Protein AF-A0A0B5KU69-F1 (afdb_monomer)

Sequence (158 aa):
MTVQTLEQMLLGFSLILPRLFGCFLLLPILGKQVLGGALVRNGVACSLALFIYPSVAGTLPVALDGLQLGLLIGKEVLLGLLLGFVVAIPFWALEACGFLIDNQRGATLASTLNPLLGSQTSPTGAFLAQTLVTLFFTGGAFLGLLGALLGSYASWPV

pLDDT: mean 82.92, std 10.94, range [47.47, 94.75]

Secondary structure (DSSP, 8-state):
--HHHHHHHHHHHHHHHHHHHHHHHH-GGGSHHHHSSHHHHHHHHHHHHHHHHHHHTTT--S---HHHHHHHHHHHHHHHHHHHHHHHHHHHHHHHHHHHHHHHTTTHHHHHH-GGG-----HHHHHHHHHHHHHHHHTTHHHHHHHHHHHHHHHS--

Organism: NCBI:txid1608849

InterPro domains:
  IPR002010 Type III secretion system inner membrane R protein [PF01311] (12-158)
  IPR002010 Type III secretion system inner membrane R protein [PR00953] (19-40)
  IPR002010 Type III secretion system inner membrane R protein [PR00953] (79-98)
  IPR002010 Type III secretion system inner membrane R protein [PTHR30065] (2-158)
  IPR006304 Type III secretion protein SpaR/YscT [TIGR01401] (4-158)

Solvent-accessible surface area (backbone atoms only — not comparable to full-atom values): 8650 Å² total; per-residue (Å²): 136,57,72,67,59,55,52,52,52,52,51,55,53,56,64,49,43,42,23,49,50,27,19,46,69,50,25,68,83,56,28,52,86,72,56,78,31,68,66,54,47,50,50,52,47,54,58,52,40,63,72,47,38,78,80,49,69,84,53,63,75,92,76,72,54,76,68,55,47,53,51,49,52,51,50,32,26,49,55,12,35,53,57,12,45,67,66,24,47,66,51,54,52,41,29,50,52,19,38,53,52,31,52,76,71,50,58,53,53,61,40,69,75,45,62,89,73,75,57,89,68,37,70,54,9,53,52,46,36,52,51,48,53,50,48,36,59,75,70,41,49,56,58,51,50,53,49,52,54,55,50,42,47,74,74,55,67,101

Foldseek 3Di:
DDPVVVVLLVLLLVLLLLLLCLQLVLAVCSDCVNQVHPVSSSVVSSVLSVVLSVVQSVPDDPDDDPVRSVVSSVVSSVNSNVLNVVNNVVLVVLLVVLLVVCVVVCVLVVCVVCVVVVDSRRPRSVVSNVVVSVCCVVVCVVVVSSVVSSVCCVVDPD

Radius of gyration: 19.81 Å; Cα contacts (8 Å, |Δi|>4): 138; chains: 1; bounding box: 50×37×53 Å

Mean predicted aligned error: 7.64 Å

Structure (mmCIF, N/CA/C/O backbone):
data_AF-A0A0B5KU69-F1
#
_entry.id   AF-A0A0B5KU69-F1
#
loop_
_atom_site.group_PDB
_atom_site.id
_atom_site.type_symbol
_atom_site.label_atom_id
_atom_site.label_alt_id
_atom_site.label_comp_id
_atom_site.label_asym_id
_atom_site.label_entity_id
_atom_site.label_seq_id
_atom_site.pdbx_PDB_ins_code
_atom_site.Cartn_x
_atom_site.Cartn_y
_atom_site.Cartn_z
_atom_site.occupancy
_atom_site.B_iso_or_equiv
_atom_site.auth_seq_id
_atom_site.auth_comp_id
_atom_site.auth_asym_id
_atom_site.auth_atom_id
_atom_site.pdbx_PDB_model_num
ATOM 1 N N . MET A 1 1 ? 29.523 -7.065 -20.424 1.00 56.44 1 MET A N 1
ATOM 2 C CA . MET A 1 1 ? 28.192 -6.421 -20.410 1.00 56.44 1 MET A CA 1
ATOM 3 C C . MET A 1 1 ? 28.278 -5.166 -21.256 1.00 56.44 1 MET A C 1
ATOM 5 O O . MET A 1 1 ? 29.128 -4.332 -20.974 1.00 56.44 1 MET A O 1
ATOM 9 N N . THR A 1 2 ? 27.500 -5.069 -22.331 1.00 80.50 2 THR A N 1
ATOM 10 C CA . THR A 1 2 ? 27.431 -3.854 -23.160 1.00 80.50 2 THR A CA 1
ATOM 11 C C . THR A 1 2 ? 26.530 -2.827 -22.469 1.00 80.50 2 THR A C 1
ATOM 13 O O . THR A 1 2 ? 25.597 -3.212 -21.767 1.00 80.50 2 THR A O 1
ATOM 16 N N . VAL A 1 3 ? 26.781 -1.526 -22.644 1.00 79.31 3 VAL A N 1
ATOM 17 C CA . VAL A 1 3 ? 25.992 -0.447 -22.001 1.00 79.31 3 VAL A CA 1
ATOM 18 C C . VAL A 1 3 ? 24.483 -0.617 -22.248 1.00 79.31 3 VAL A C 1
ATOM 20 O O . VAL A 1 3 ? 23.688 -0.499 -21.323 1.00 79.31 3 VAL A O 1
ATOM 23 N N . GLN A 1 4 ? 24.112 -1.060 -23.450 1.00 75.81 4 GLN A N 1
ATOM 24 C CA . GLN A 1 4 ? 22.732 -1.356 -23.854 1.00 75.81 4 GLN A CA 1
ATOM 25 C C . GLN A 1 4 ? 22.050 -2.443 -23.007 1.00 75.81 4 GLN A C 1
ATOM 27 O O . GLN A 1 4 ? 20.865 -2.338 -22.703 1.00 75.81 4 GLN A O 1
ATOM 32 N N . THR A 1 5 ? 22.785 -3.478 -22.582 1.00 78.88 5 THR A N 1
ATOM 33 C CA . THR A 1 5 ? 22.215 -4.509 -21.694 1.00 78.88 5 THR A CA 1
ATOM 34 C C . THR A 1 5 ? 21.882 -3.939 -20.321 1.00 78.88 5 THR A C 1
ATOM 36 O O . THR A 1 5 ? 20.869 -4.298 -19.734 1.00 78.88 5 THR A O 1
ATOM 39 N N . LEU A 1 6 ? 22.697 -3.006 -19.826 1.00 79.50 6 LEU A N 1
ATOM 40 C CA . LEU A 1 6 ? 22.490 -2.379 -18.525 1.00 79.50 6 LEU A CA 1
ATOM 41 C C . LEU A 1 6 ? 21.287 -1.426 -18.562 1.00 79.50 6 LEU A C 1
ATOM 43 O O . LEU A 1 6 ? 20.474 -1.437 -17.642 1.00 79.50 6 LEU A O 1
ATOM 47 N N . GLU A 1 7 ? 21.120 -0.681 -19.656 1.00 80.50 7 GLU A N 1
ATOM 48 C CA . GLU A 1 7 ? 19.943 0.164 -19.896 1.00 80.50 7 GLU A CA 1
ATOM 49 C C . GLU A 1 7 ? 18.644 -0.651 -19.921 1.00 80.50 7 GLU A C 1
ATOM 51 O O . GLU A 1 7 ? 17.689 -0.299 -19.232 1.00 80.50 7 GLU A O 1
ATOM 56 N N . GLN A 1 8 ? 18.616 -1.780 -20.635 1.00 78.88 8 GLN A N 1
ATOM 57 C CA . GLN A 1 8 ? 17.442 -2.660 -20.680 1.00 78.88 8 GLN A CA 1
ATOM 58 C C . GLN A 1 8 ? 17.104 -3.256 -19.310 1.00 78.88 8 GLN A C 1
ATOM 60 O O . GLN A 1 8 ? 15.933 -3.296 -18.929 1.00 78.88 8 GLN A O 1
ATOM 65 N N . MET A 1 9 ? 18.116 -3.669 -18.539 1.00 80.88 9 MET A N 1
ATOM 66 C CA . MET A 1 9 ? 17.904 -4.176 -17.180 1.00 80.88 9 MET A CA 1
ATOM 67 C C . MET A 1 9 ? 17.322 -3.102 -16.257 1.00 80.88 9 MET A C 1
ATOM 69 O O . MET A 1 9 ? 16.410 -3.374 -15.474 1.00 80.88 9 MET A O 1
ATOM 73 N N . LEU A 1 10 ? 17.821 -1.871 -16.364 1.00 83.00 10 LEU A N 1
ATOM 74 C CA . LEU A 1 10 ? 17.389 -0.754 -15.531 1.00 83.00 10 LEU A CA 1
ATOM 75 C C . LEU A 1 10 ? 15.973 -0.289 -15.898 1.00 83.00 10 LEU A C 1
ATOM 77 O O . LEU A 1 10 ? 15.167 -0.024 -15.005 1.00 83.00 10 LEU A O 1
ATOM 81 N N . LEU A 1 11 ? 15.635 -0.272 -17.191 1.00 83.38 11 LEU A N 1
ATOM 82 C CA . LEU A 1 11 ? 14.274 -0.019 -17.667 1.00 83.38 11 LEU A CA 1
ATOM 83 C C . LEU A 1 11 ? 13.301 -1.096 -17.179 1.00 83.38 11 LEU A C 1
ATOM 85 O O . LEU A 1 11 ? 12.248 -0.763 -16.639 1.00 83.38 11 LEU A O 1
ATOM 89 N N . GLY A 1 12 ? 13.670 -2.374 -17.285 1.00 82.94 12 GLY A N 1
ATOM 90 C CA . GLY A 1 12 ? 12.832 -3.466 -16.797 1.00 82.94 12 GLY A CA 1
ATOM 91 C C . GLY A 1 12 ? 12.592 -3.408 -15.295 1.00 82.94 12 GLY A C 1
ATOM 92 O O . GLY A 1 12 ? 11.459 -3.546 -14.840 1.00 82.94 12 GLY A O 1
ATOM 93 N N . PHE A 1 13 ? 13.633 -3.108 -14.520 1.00 85.56 13 PHE A N 1
ATOM 94 C CA . PHE A 1 13 ? 13.496 -2.866 -13.088 1.00 85.56 13 PHE A CA 1
ATOM 95 C C . PHE A 1 13 ? 12.571 -1.675 -12.791 1.00 85.56 13 PHE A C 1
ATOM 97 O O . PHE A 1 13 ? 11.709 -1.758 -11.916 1.00 85.56 1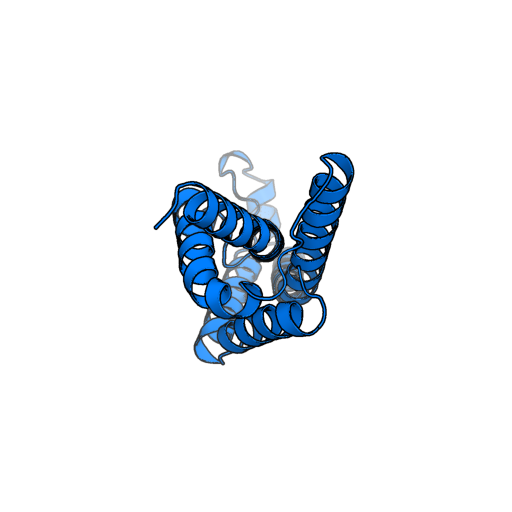3 PHE A O 1
ATOM 104 N N . SER A 1 14 ? 12.710 -0.580 -13.543 1.00 86.25 14 SER A N 1
ATOM 105 C CA . SER A 1 14 ? 11.890 0.620 -13.372 1.00 86.25 14 SER A CA 1
ATOM 106 C C . SER A 1 14 ? 10.405 0.356 -13.621 1.00 86.25 14 SER A C 1
ATOM 108 O O . SER A 1 14 ? 9.578 0.880 -12.882 1.00 86.25 14 SER A O 1
ATOM 110 N N . LEU A 1 15 ? 10.053 -0.496 -14.587 1.00 87.56 15 LEU A N 1
ATOM 111 C CA . LEU A 1 15 ? 8.658 -0.798 -14.932 1.00 87.56 15 LEU A CA 1
ATOM 112 C C . LEU A 1 15 ? 7.924 -1.673 -13.900 1.00 87.56 15 LEU A C 1
ATOM 114 O O . LEU A 1 15 ? 6.698 -1.652 -13.845 1.00 87.56 15 LEU A O 1
ATOM 118 N N . ILE A 1 16 ? 8.651 -2.383 -13.036 1.00 89.62 16 ILE A N 1
ATOM 119 C CA . ILE A 1 16 ? 8.084 -3.198 -11.944 1.00 89.62 16 ILE A CA 1
ATOM 120 C C . ILE A 1 16 ? 7.665 -2.313 -10.752 1.00 89.62 16 ILE A C 1
ATOM 122 O O . ILE A 1 16 ? 6.709 -2.598 -10.026 1.00 89.62 16 ILE A O 1
ATOM 126 N N . LEU A 1 17 ? 8.373 -1.203 -10.535 1.00 91.31 17 LEU A N 1
ATOM 127 C CA . LEU A 1 17 ? 8.156 -0.324 -9.387 1.00 91.31 17 LEU A CA 1
ATOM 128 C C . LEU A 1 17 ? 6.757 0.329 -9.338 1.00 91.31 17 LEU A C 1
ATOM 130 O O . LEU A 1 17 ? 6.176 0.344 -8.250 1.00 91.31 17 LEU A O 1
ATOM 134 N N . PRO A 1 18 ? 6.172 0.847 -10.440 1.00 92.44 18 PRO A N 1
ATOM 135 C CA . PRO A 1 18 ? 4.863 1.496 -10.419 1.00 92.44 18 PRO A CA 1
ATOM 136 C C . PRO A 1 18 ? 3.740 0.637 -9.829 1.00 92.44 18 PRO A C 1
ATOM 138 O O . PRO A 1 18 ? 2.962 1.140 -9.017 1.00 92.44 18 PRO A O 1
ATOM 141 N N . ARG A 1 19 ? 3.677 -0.659 -10.166 1.00 92.44 19 ARG A N 1
ATOM 142 C CA . ARG A 1 19 ? 2.648 -1.576 -9.643 1.00 92.44 19 ARG A CA 1
ATOM 143 C C . ARG A 1 19 ? 2.837 -1.846 -8.148 1.00 92.44 19 ARG A C 1
ATOM 145 O O . AR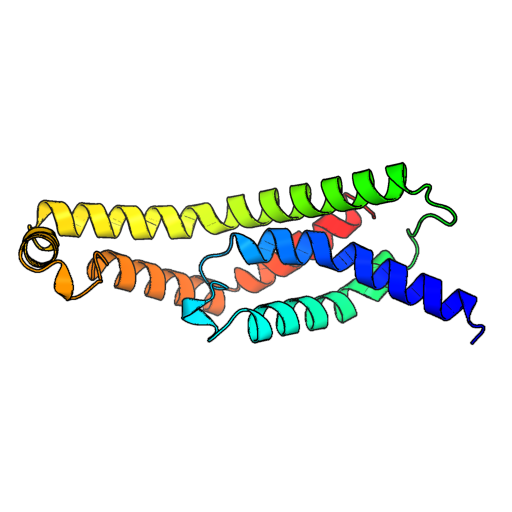G A 1 19 ? 1.876 -1.780 -7.381 1.00 92.44 19 ARG A O 1
ATOM 152 N N . LEU A 1 20 ? 4.078 -2.081 -7.710 1.00 92.25 20 LEU A N 1
ATOM 153 C CA . LEU A 1 20 ? 4.423 -2.242 -6.289 1.00 92.25 20 LEU A CA 1
ATOM 154 C C . LEU A 1 20 ? 4.092 -0.986 -5.480 1.00 92.25 20 LEU A C 1
ATOM 156 O O . LEU A 1 20 ? 3.439 -1.075 -4.441 1.00 92.25 20 LEU A O 1
ATOM 160 N N . PHE A 1 21 ? 4.499 0.188 -5.966 1.00 91.56 21 PHE A N 1
ATOM 161 C CA . PHE A 1 21 ? 4.212 1.454 -5.301 1.00 91.56 21 PHE A CA 1
ATOM 162 C C . PHE A 1 21 ? 2.719 1.760 -5.269 1.00 91.56 21 PHE A C 1
ATOM 164 O O . PHE A 1 21 ? 2.234 2.188 -4.225 1.00 91.56 21 PHE A O 1
ATOM 171 N N . GLY A 1 22 ? 1.984 1.504 -6.356 1.00 91.00 22 GLY A N 1
ATOM 172 C CA . GLY A 1 22 ? 0.529 1.654 -6.392 1.00 91.00 22 GLY A CA 1
ATOM 173 C C . GLY A 1 22 ? -0.157 0.796 -5.328 1.00 91.00 22 GLY A C 1
ATOM 174 O O . GLY A 1 22 ? -0.986 1.295 -4.570 1.00 91.00 22 GLY A O 1
ATOM 175 N N . CYS A 1 23 ? 0.259 -0.464 -5.191 1.00 92.31 23 CYS A N 1
ATOM 176 C CA . CYS A 1 23 ? -0.275 -1.366 -4.173 1.00 92.31 23 CYS A CA 1
ATOM 177 C C . CYS A 1 23 ? 0.070 -0.897 -2.750 1.00 92.31 23 CYS A C 1
ATOM 179 O O . CYS A 1 23 ? -0.811 -0.745 -1.901 1.00 92.31 23 CYS A O 1
ATOM 181 N N . PHE A 1 24 ? 1.346 -0.602 -2.491 1.00 90.00 24 PHE A N 1
ATOM 182 C CA . PHE A 1 24 ? 1.841 -0.233 -1.160 1.00 90.00 24 PHE A CA 1
ATOM 183 C C . PHE A 1 24 ? 1.382 1.151 -0.702 1.00 90.00 24 PHE A C 1
ATOM 185 O O . PHE A 1 24 ? 1.420 1.443 0.492 1.00 90.00 24 PHE A O 1
ATOM 192 N N . LEU A 1 25 ? 0.964 2.017 -1.626 1.00 89.12 25 LEU A N 1
ATOM 193 C CA . LEU A 1 25 ? 0.418 3.327 -1.296 1.00 89.12 25 LEU A CA 1
ATOM 194 C C . LEU A 1 25 ? -0.929 3.222 -0.574 1.00 89.12 25 LEU A C 1
ATOM 196 O O . LEU A 1 25 ? -1.182 4.023 0.322 1.00 89.12 25 LEU A O 1
ATOM 200 N N . LEU A 1 26 ? -1.770 2.261 -0.963 1.00 89.31 26 LEU A N 1
ATOM 201 C CA . LEU A 1 26 ? -3.116 2.095 -0.406 1.00 89.31 26 LEU A CA 1
ATOM 202 C C . LEU A 1 26 ? -3.148 1.244 0.862 1.00 89.31 26 LEU A C 1
ATOM 204 O O . LEU A 1 26 ? -4.043 1.418 1.681 1.00 89.31 26 LEU A O 1
ATOM 208 N N . LEU A 1 27 ? -2.178 0.346 1.031 1.00 87.75 27 LEU A N 1
ATOM 209 C CA . LEU A 1 27 ? -2.056 -0.536 2.190 1.00 87.75 27 LEU A CA 1
ATOM 210 C C . LEU A 1 27 ? -1.798 0.263 3.485 1.00 87.75 27 LEU A C 1
ATOM 212 O O . LEU A 1 27 ? -0.685 0.767 3.666 1.00 87.75 27 LEU A O 1
ATOM 216 N N . PRO A 1 28 ? -2.755 0.325 4.437 1.00 81.81 28 PRO A N 1
ATOM 217 C CA . PRO A 1 28 ? -2.604 1.133 5.655 1.00 81.81 28 PRO A CA 1
ATOM 218 C C . PRO A 1 28 ? -1.434 0.674 6.534 1.00 81.81 28 PRO A C 1
ATOM 220 O O . PRO A 1 28 ? -0.726 1.484 7.127 1.00 81.81 28 PRO A O 1
ATOM 223 N N . ILE A 1 29 ? -1.173 -0.635 6.535 1.00 81.19 29 ILE A N 1
ATOM 224 C CA . ILE A 1 29 ? -0.068 -1.292 7.246 1.00 81.19 29 ILE A CA 1
ATOM 225 C C . ILE A 1 29 ? 1.318 -0.831 6.775 1.00 81.19 29 ILE A C 1
ATOM 227 O O . ILE A 1 29 ? 2.276 -0.869 7.541 1.00 81.19 29 ILE A O 1
ATOM 231 N N . LEU A 1 30 ? 1.418 -0.366 5.524 1.00 79.38 30 LEU A N 1
ATOM 232 C CA . LEU A 1 30 ? 2.640 0.185 4.938 1.00 79.38 30 LEU A CA 1
ATOM 233 C C . LEU A 1 30 ? 2.649 1.722 4.947 1.00 79.38 30 LEU A C 1
ATOM 235 O O . LEU A 1 30 ? 3.498 2.356 4.314 1.00 79.38 30 LEU A O 1
ATOM 239 N N . GLY A 1 31 ? 1.703 2.335 5.663 1.00 70.94 31 GLY A N 1
ATOM 240 C CA . GLY A 1 31 ? 1.573 3.775 5.812 1.00 70.94 31 GLY A CA 1
ATOM 241 C C . GLY A 1 31 ? 2.764 4.413 6.529 1.00 70.94 31 GLY A C 1
ATOM 242 O O . GLY A 1 31 ? 3.478 3.790 7.318 1.00 70.94 31 GLY A O 1
ATOM 243 N N . LYS A 1 32 ? 2.968 5.711 6.273 1.00 61.16 32 LYS A N 1
ATOM 244 C CA . LYS A 1 32 ? 4.114 6.482 6.792 1.00 61.16 32 LYS A CA 1
ATOM 245 C C . LYS A 1 32 ? 4.210 6.468 8.323 1.00 61.16 32 LYS A C 1
ATOM 247 O O . LYS A 1 32 ? 5.320 6.510 8.841 1.00 61.16 32 LYS A O 1
ATOM 252 N N . GLN A 1 33 ? 3.073 6.411 9.020 1.00 64.12 33 GLN A N 1
ATOM 253 C CA . GLN A 1 33 ? 3.019 6.390 10.485 1.00 64.12 33 GLN A CA 1
ATOM 254 C C . GLN A 1 33 ? 3.504 5.066 11.090 1.00 64.12 33 GLN A C 1
ATOM 256 O O . GLN A 1 33 ? 4.046 5.083 12.188 1.00 64.12 33 GLN A O 1
ATOM 261 N N . VAL A 1 34 ? 3.355 3.942 10.380 1.00 67.38 34 VAL A N 1
ATOM 262 C CA . VAL A 1 34 ? 3.691 2.606 10.904 1.00 67.38 34 VAL A CA 1
ATOM 263 C C . VAL A 1 34 ? 5.150 2.242 10.616 1.00 67.38 34 VAL A C 1
ATOM 265 O O . VAL A 1 34 ? 5.841 1.727 11.486 1.00 67.38 34 VAL A O 1
ATOM 268 N N . LEU A 1 35 ? 5.650 2.546 9.412 1.00 70.44 35 LEU A N 1
ATOM 269 C CA . LEU A 1 35 ? 7.005 2.167 8.974 1.00 70.44 35 LEU A CA 1
ATOM 270 C C . LEU A 1 35 ? 8.107 3.195 9.280 1.00 70.44 35 LEU A C 1
ATOM 272 O O . LEU A 1 35 ? 9.257 2.991 8.896 1.00 70.44 35 LEU A O 1
ATOM 276 N N . GLY A 1 36 ? 7.777 4.314 9.929 1.00 66.25 36 GLY A N 1
ATOM 277 C CA . GLY A 1 36 ? 8.756 5.350 10.280 1.00 66.25 36 GLY A CA 1
ATOM 278 C C . GLY A 1 36 ? 9.219 6.226 9.107 1.00 66.25 36 GLY A C 1
ATOM 279 O O . GLY A 1 36 ? 10.166 6.994 9.254 1.00 66.25 36 GLY A O 1
ATOM 280 N N . GLY A 1 37 ? 8.561 6.149 7.942 1.00 76.56 37 GLY A N 1
ATOM 281 C CA . GLY A 1 37 ? 8.785 7.073 6.827 1.00 76.56 37 GLY A CA 1
ATOM 282 C C . GLY A 1 37 ? 8.592 6.475 5.431 1.00 76.56 37 GLY A C 1
ATOM 283 O O . GLY A 1 37 ? 8.545 5.263 5.230 1.00 76.56 37 GLY A O 1
ATOM 284 N N . ALA A 1 38 ? 8.515 7.354 4.426 1.00 77.38 38 ALA A N 1
ATOM 285 C CA . ALA A 1 38 ? 8.385 6.947 3.022 1.00 77.38 38 ALA A CA 1
ATOM 286 C C . ALA A 1 38 ? 9.636 6.223 2.489 1.00 77.38 38 ALA A C 1
ATOM 288 O O . ALA A 1 38 ? 9.532 5.413 1.572 1.00 77.38 38 ALA A O 1
ATOM 289 N N . LEU A 1 39 ? 10.805 6.499 3.074 1.00 83.19 39 LEU A N 1
ATOM 290 C CA . LEU A 1 39 ? 12.089 5.964 2.626 1.00 83.19 39 LEU A CA 1
ATOM 291 C C . LEU A 1 39 ? 12.191 4.454 2.884 1.00 83.19 39 LEU A C 1
ATOM 293 O O . LEU A 1 39 ? 12.557 3.708 1.980 1.00 83.19 39 LEU A O 1
ATOM 297 N N . VAL A 1 40 ? 11.764 3.991 4.065 1.00 85.00 40 VAL A N 1
ATOM 298 C CA . VAL A 1 40 ? 11.763 2.558 4.411 1.00 85.00 40 VAL A CA 1
ATOM 299 C C . VAL A 1 40 ? 10.774 1.794 3.534 1.00 85.00 40 VAL A C 1
ATOM 301 O O . VAL A 1 40 ? 11.136 0.788 2.930 1.00 85.00 40 VAL A O 1
ATOM 304 N N . ARG A 1 41 ? 9.548 2.314 3.382 1.00 84.56 41 ARG A N 1
ATOM 305 C CA . ARG A 1 41 ? 8.530 1.720 2.502 1.00 84.56 41 ARG A CA 1
ATOM 306 C C . ARG A 1 41 ? 9.042 1.568 1.071 1.00 84.56 41 ARG A C 1
ATOM 308 O O . ARG A 1 41 ? 8.875 0.513 0.464 1.00 84.56 41 ARG A O 1
ATOM 315 N N . ASN A 1 42 ? 9.674 2.615 0.538 1.00 86.12 42 ASN A N 1
ATOM 316 C CA . ASN A 1 42 ? 10.195 2.577 -0.819 1.00 86.12 42 ASN A CA 1
ATOM 317 C C . ASN A 1 42 ? 11.387 1.617 -0.941 1.00 86.12 42 ASN A C 1
ATOM 319 O O . ASN A 1 42 ? 11.476 0.899 -1.930 1.00 86.12 42 ASN A O 1
ATOM 323 N N . GLY A 1 43 ? 12.249 1.541 0.076 1.00 87.25 43 GLY A N 1
ATOM 324 C CA . GLY A 1 43 ? 13.335 0.562 0.140 1.00 87.25 43 GLY A CA 1
ATOM 325 C C . GLY A 1 43 ? 12.833 -0.883 0.096 1.00 87.25 43 GLY A C 1
ATOM 326 O O . GLY A 1 43 ? 13.374 -1.685 -0.660 1.00 87.25 43 GLY A O 1
ATOM 327 N N . VAL A 1 44 ? 11.761 -1.199 0.832 1.00 87.88 44 VAL A N 1
ATOM 328 C CA . VAL A 1 44 ? 11.126 -2.531 0.812 1.00 87.88 44 VAL A CA 1
ATOM 329 C C . VAL A 1 44 ? 10.508 -2.841 -0.554 1.00 87.88 44 VAL A C 1
ATOM 331 O O . VAL A 1 44 ? 10.647 -3.949 -1.061 1.00 87.88 44 VAL A O 1
ATOM 334 N N . ALA A 1 45 ? 9.849 -1.872 -1.192 1.00 88.88 45 ALA A N 1
ATOM 335 C CA . ALA A 1 45 ? 9.320 -2.071 -2.541 1.00 88.88 45 ALA A CA 1
ATOM 336 C C . ALA A 1 45 ? 10.443 -2.323 -3.563 1.00 88.88 45 ALA A C 1
ATOM 338 O O . ALA A 1 45 ? 10.335 -3.234 -4.381 1.00 88.88 45 ALA A O 1
ATOM 339 N N . CYS A 1 46 ? 11.543 -1.568 -3.484 1.00 88.94 46 CYS A N 1
ATOM 340 C CA . CYS A 1 46 ? 12.705 -1.761 -4.350 1.00 88.94 46 CYS A CA 1
ATOM 341 C C . CYS A 1 46 ? 13.384 -3.117 -4.125 1.00 88.94 46 CYS A C 1
ATOM 343 O O . CYS A 1 46 ? 13.771 -3.767 -5.094 1.00 88.94 46 CYS A O 1
ATOM 345 N N . SER A 1 47 ? 13.519 -3.572 -2.875 1.00 90.12 47 SER A N 1
ATOM 346 C CA . SER A 1 47 ? 14.108 -4.882 -2.591 1.00 90.12 47 SER A CA 1
ATOM 347 C C . SER A 1 47 ? 13.226 -6.020 -3.100 1.00 90.12 47 SER A C 1
ATOM 349 O O . SER A 1 47 ? 13.743 -6.955 -3.703 1.00 90.12 47 SER A O 1
ATOM 351 N N . LEU A 1 48 ? 11.901 -5.913 -2.962 1.00 88.69 48 LEU A N 1
ATOM 352 C CA . LEU A 1 48 ? 10.962 -6.871 -3.552 1.00 88.69 48 LEU A CA 1
ATOM 353 C C . LEU A 1 48 ? 11.022 -6.867 -5.082 1.00 88.69 48 LEU A C 1
ATOM 355 O O . LEU A 1 48 ? 11.018 -7.936 -5.686 1.00 88.69 48 LEU A O 1
ATOM 359 N N . ALA A 1 49 ? 11.149 -5.699 -5.716 1.00 88.56 49 ALA A N 1
ATOM 360 C CA . ALA A 1 49 ? 11.265 -5.599 -7.170 1.00 88.56 49 ALA A CA 1
ATOM 361 C C . ALA A 1 49 ? 12.466 -6.387 -7.728 1.00 88.56 49 ALA A C 1
ATOM 363 O O . ALA A 1 49 ? 12.350 -6.978 -8.801 1.00 88.56 49 ALA A O 1
ATOM 364 N N . LEU A 1 50 ? 13.582 -6.480 -6.990 1.00 86.75 50 LEU A N 1
ATOM 365 C CA . LEU A 1 50 ? 14.740 -7.294 -7.391 1.00 86.75 50 LEU A CA 1
ATOM 366 C C . LEU A 1 50 ? 14.413 -8.792 -7.467 1.00 86.75 50 LEU A C 1
ATOM 368 O O . LEU A 1 50 ? 14.907 -9.479 -8.357 1.00 86.75 50 LEU A O 1
ATOM 372 N N . PHE A 1 51 ? 13.558 -9.295 -6.573 1.00 86.38 51 PHE A N 1
ATOM 373 C CA . PHE A 1 51 ? 13.111 -10.692 -6.607 1.00 86.38 51 PHE A CA 1
ATOM 374 C C . PHE A 1 51 ? 12.109 -10.961 -7.733 1.00 86.38 51 PHE A C 1
ATOM 376 O O . PHE A 1 51 ? 12.065 -12.071 -8.259 1.00 86.38 51 PHE A O 1
ATOM 383 N N . ILE A 1 52 ? 11.322 -9.954 -8.123 1.00 84.69 52 ILE A N 1
ATOM 384 C CA . ILE A 1 52 ? 10.344 -10.064 -9.217 1.00 84.69 52 ILE A CA 1
ATOM 385 C C . ILE A 1 52 ? 11.030 -9.969 -10.583 1.00 84.69 52 ILE A C 1
ATOM 387 O O . ILE A 1 52 ? 10.615 -10.641 -11.525 1.00 84.69 52 ILE A O 1
ATOM 391 N N . TYR A 1 53 ? 12.107 -9.191 -10.693 1.00 83.81 53 TYR A N 1
ATOM 392 C CA . TYR A 1 53 ? 12.835 -8.944 -11.938 1.00 83.81 53 TYR A CA 1
ATOM 393 C C . TYR A 1 53 ? 13.073 -10.176 -12.840 1.00 83.81 53 TYR A C 1
ATOM 395 O O . TYR A 1 53 ? 12.700 -10.105 -14.013 1.00 83.81 53 TYR A O 1
ATOM 403 N N . PRO A 1 54 ? 13.608 -11.322 -12.363 1.00 80.69 54 PRO A N 1
ATOM 404 C CA . PRO A 1 54 ? 13.837 -12.487 -13.226 1.00 80.69 54 PRO A CA 1
ATOM 405 C C . PRO A 1 54 ? 12.559 -13.048 -13.867 1.00 80.69 54 PRO A C 1
ATOM 407 O O . PRO A 1 54 ? 12.639 -13.649 -14.934 1.00 80.69 54 PRO A O 1
ATOM 410 N N . SER A 1 55 ? 11.386 -12.835 -13.260 1.00 77.12 55 SER A N 1
ATOM 411 C CA . SER A 1 55 ? 10.104 -13.276 -13.828 1.00 77.12 55 SER A CA 1
ATOM 412 C C . SER A 1 55 ? 9.594 -12.383 -14.966 1.00 77.12 55 SER A C 1
ATOM 414 O O . SER A 1 55 ? 8.818 -12.848 -15.794 1.00 77.12 55 SER A O 1
ATOM 416 N N . VAL A 1 56 ? 10.054 -11.128 -15.037 1.00 76.00 56 VAL A N 1
ATOM 417 C CA . VAL A 1 56 ? 9.598 -10.110 -16.007 1.00 76.00 56 VAL A CA 1
ATOM 418 C C . VAL A 1 56 ? 10.653 -9.826 -17.086 1.00 76.00 56 VAL A C 1
ATOM 420 O O . VAL A 1 56 ? 10.330 -9.338 -18.165 1.00 76.00 56 VAL A O 1
ATOM 423 N N . ALA A 1 57 ? 11.919 -10.186 -16.851 1.00 70.25 57 ALA A N 1
ATOM 424 C CA . ALA A 1 57 ? 13.039 -9.894 -17.751 1.00 70.25 57 ALA A CA 1
ATOM 425 C C . ALA A 1 57 ? 12.857 -10.397 -19.201 1.00 70.25 57 ALA A C 1
ATOM 427 O O . ALA A 1 57 ? 13.490 -9.867 -20.110 1.00 70.25 57 ALA A O 1
ATOM 428 N N . GLY A 1 58 ? 12.001 -11.400 -19.430 1.00 66.19 58 GLY A N 1
ATOM 429 C CA . GLY A 1 58 ? 11.712 -11.947 -20.760 1.00 66.19 58 GLY A CA 1
ATOM 430 C C . GLY A 1 58 ? 10.559 -11.282 -21.522 1.00 66.19 58 GLY A C 1
ATOM 431 O O . GLY A 1 58 ? 10.385 -11.591 -22.697 1.00 66.19 58 GLY A O 1
ATOM 432 N N . THR A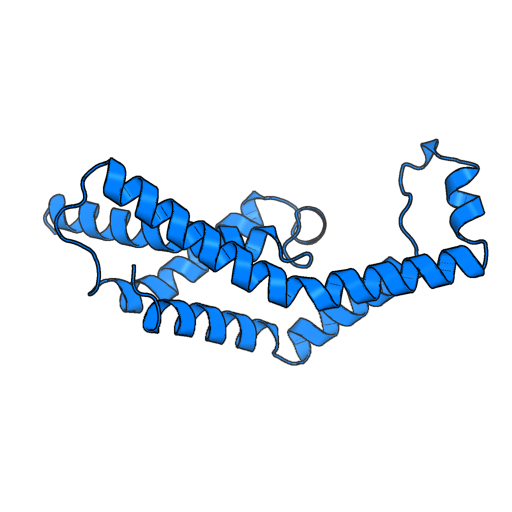 1 59 ? 9.762 -10.407 -20.896 1.00 68.25 59 THR A N 1
ATOM 433 C CA . THR A 1 59 ? 8.554 -9.823 -21.523 1.00 68.25 59 THR A CA 1
ATOM 434 C C . THR A 1 59 ? 8.738 -8.383 -21.991 1.00 68.25 59 THR A C 1
ATOM 436 O O . THR A 1 59 ? 7.830 -7.815 -22.585 1.00 68.25 59 THR A O 1
ATOM 439 N N . LEU A 1 60 ? 9.916 -7.800 -21.759 1.00 70.06 60 LEU A N 1
ATOM 440 C CA . LEU A 1 60 ? 10.176 -6.387 -22.013 1.00 70.06 60 LEU A CA 1
ATOM 441 C C . LEU A 1 60 ? 10.073 -6.039 -23.509 1.00 70.06 60 LEU A C 1
ATOM 443 O O . LEU A 1 60 ? 10.777 -6.640 -24.328 1.00 70.06 60 LEU A O 1
ATOM 447 N N . PRO A 1 61 ? 9.254 -5.039 -23.886 1.00 66.50 61 PRO A N 1
ATOM 448 C CA . PRO A 1 61 ? 9.169 -4.591 -25.269 1.00 66.50 61 PRO A CA 1
ATOM 449 C C . PRO A 1 61 ? 10.492 -3.956 -25.728 1.00 66.50 61 PRO A C 1
ATOM 451 O O . PRO A 1 61 ? 11.048 -3.086 -25.061 1.00 66.50 61 PRO A O 1
ATOM 454 N N . VAL A 1 62 ? 10.988 -4.379 -26.895 1.00 64.12 62 VAL A N 1
ATOM 455 C CA . VAL A 1 62 ? 12.320 -4.012 -27.424 1.00 64.12 62 VAL A CA 1
ATOM 456 C C . VAL A 1 62 ? 12.398 -2.551 -27.906 1.00 64.12 62 VAL A C 1
ATOM 458 O O . VAL A 1 62 ? 13.489 -1.994 -28.002 1.00 64.12 62 VAL A O 1
ATOM 461 N N . ALA A 1 63 ? 11.259 -1.905 -28.169 1.00 66.19 63 ALA A N 1
ATOM 462 C CA . ALA A 1 63 ? 11.181 -0.488 -28.520 1.00 66.19 63 ALA A CA 1
ATOM 463 C C . ALA A 1 63 ? 9.836 0.094 -28.063 1.00 66.19 63 ALA A C 1
ATOM 465 O O . ALA A 1 63 ? 8.790 -0.302 -28.574 1.00 66.19 63 ALA A O 1
ATOM 466 N N . LEU A 1 64 ? 9.865 1.023 -27.105 1.00 70.94 64 LEU A N 1
ATOM 467 C CA . LEU A 1 64 ? 8.686 1.754 -26.640 1.00 70.94 64 LEU A CA 1
ATOM 468 C C . LEU A 1 64 ? 8.806 3.215 -27.055 1.00 70.94 64 LEU A C 1
ATOM 470 O O . LEU A 1 64 ? 9.792 3.876 -26.730 1.00 70.94 64 LEU A O 1
ATOM 474 N N . ASP A 1 65 ? 7.786 3.720 -27.742 1.00 82.12 65 ASP A N 1
ATOM 475 C CA . ASP A 1 65 ? 7.620 5.160 -27.934 1.00 82.12 65 ASP A CA 1
ATOM 476 C C . ASP A 1 65 ? 7.268 5.841 -26.594 1.00 82.12 65 ASP A C 1
ATOM 478 O O . ASP A 1 65 ? 6.712 5.210 -25.688 1.00 82.12 65 ASP A O 1
ATOM 482 N N . GLY A 1 66 ? 7.552 7.138 -26.449 1.00 81.62 66 GLY A N 1
ATOM 483 C CA . GLY A 1 66 ? 7.339 7.877 -25.198 1.00 81.62 66 GLY A CA 1
ATOM 484 C C . GLY A 1 66 ? 5.884 7.833 -24.714 1.00 81.62 66 GLY A C 1
ATOM 485 O O . GLY A 1 66 ? 5.625 7.704 -23.516 1.00 81.62 66 GLY A O 1
ATOM 486 N N . LEU A 1 67 ? 4.925 7.853 -25.646 1.00 85.62 67 LEU A N 1
ATOM 487 C CA . LEU A 1 67 ? 3.501 7.704 -25.337 1.00 85.62 67 LEU A CA 1
ATOM 488 C C . LEU A 1 67 ? 3.157 6.286 -24.852 1.00 85.62 67 LEU A C 1
ATOM 490 O O . LEU A 1 67 ? 2.388 6.125 -23.904 1.00 85.62 67 LEU A O 1
ATOM 494 N N . GLN A 1 68 ? 3.740 5.257 -25.473 1.00 85.19 68 GLN A N 1
ATOM 495 C CA . GLN A 1 68 ? 3.519 3.857 -25.098 1.00 85.19 68 GLN A CA 1
ATOM 496 C C . GLN A 1 68 ? 4.092 3.559 -23.713 1.00 85.19 68 GLN A C 1
ATOM 498 O O . GLN A 1 68 ? 3.437 2.892 -22.914 1.00 85.19 68 GLN A O 1
ATOM 503 N N . LEU A 1 69 ? 5.265 4.113 -23.397 1.00 85.81 69 LEU A N 1
ATOM 504 C CA . LEU A 1 69 ? 5.868 4.015 -22.070 1.00 85.81 69 LEU A CA 1
ATOM 505 C C . LEU A 1 69 ? 4.976 4.664 -21.001 1.00 85.81 69 LEU A C 1
ATOM 507 O O . LEU A 1 69 ? 4.744 4.071 -19.949 1.00 85.81 69 LEU A O 1
ATOM 511 N N . GLY A 1 70 ? 4.432 5.855 -21.276 1.00 86.88 70 GLY A N 1
ATOM 512 C CA . GLY A 1 70 ? 3.514 6.539 -20.361 1.00 86.88 70 GLY A CA 1
ATOM 513 C C . GLY A 1 70 ? 2.228 5.747 -20.106 1.00 86.88 70 GLY A C 1
ATOM 514 O O . GLY A 1 70 ? 1.809 5.598 -18.956 1.00 86.88 70 GLY A O 1
ATOM 515 N N . LEU A 1 71 ? 1.629 5.183 -21.159 1.00 89.19 71 LEU A N 1
ATOM 516 C CA . LEU A 1 71 ? 0.452 4.315 -21.046 1.00 89.19 71 LEU A CA 1
ATOM 517 C C . LEU A 1 71 ? 0.756 3.029 -20.273 1.00 89.19 71 LEU A C 1
ATOM 519 O O . LEU A 1 71 ? -0.058 2.608 -19.449 1.00 89.19 71 LEU A O 1
ATOM 523 N N . LEU A 1 72 ? 1.929 2.433 -20.499 1.00 89.56 72 LEU A N 1
ATOM 524 C CA . LEU A 1 72 ? 2.372 1.244 -19.782 1.00 89.56 72 LEU A CA 1
ATOM 525 C C . LEU A 1 72 ? 2.515 1.535 -18.286 1.00 89.56 72 LEU A C 1
ATOM 527 O O . LEU A 1 72 ? 1.898 0.854 -17.475 1.00 89.56 72 LEU A O 1
ATOM 531 N N . ILE A 1 73 ? 3.228 2.601 -17.913 1.00 90.94 73 ILE A N 1
ATOM 532 C CA . ILE A 1 73 ? 3.351 3.026 -16.510 1.00 90.94 73 ILE A CA 1
ATOM 533 C C . ILE A 1 73 ? 1.967 3.283 -15.902 1.00 90.94 73 ILE A C 1
ATOM 535 O O . ILE A 1 73 ? 1.693 2.831 -14.793 1.00 90.94 73 ILE A O 1
ATOM 539 N N . GLY A 1 74 ? 1.073 3.962 -16.626 1.00 92.06 74 GLY A N 1
ATOM 540 C CA . GLY A 1 74 ? -0.296 4.215 -16.174 1.00 92.06 74 GLY A CA 1
ATOM 541 C C . GLY A 1 74 ? -1.076 2.930 -15.881 1.00 92.06 74 GLY A C 1
ATOM 542 O O . GLY A 1 74 ? -1.685 2.811 -14.816 1.00 92.06 74 GLY A O 1
ATOM 543 N N . LYS A 1 75 ? -1.008 1.941 -16.782 1.00 92.25 75 LYS A N 1
ATOM 544 C CA . LYS A 1 75 ? -1.588 0.602 -16.584 1.00 92.25 75 LYS A CA 1
ATOM 545 C C . LYS A 1 75 ? -1.015 -0.062 -15.330 1.00 92.25 75 LYS A C 1
ATOM 547 O O . LYS A 1 75 ? -1.782 -0.567 -14.514 1.00 92.25 75 LYS A O 1
ATOM 552 N N . GLU A 1 76 ? 0.304 -0.043 -15.157 1.00 92.62 76 GLU A N 1
ATOM 553 C CA . GLU A 1 76 ? 0.984 -0.668 -14.016 1.00 92.62 76 GLU A CA 1
ATOM 554 C C . GLU A 1 76 ? 0.572 -0.037 -12.679 1.00 92.62 76 GLU A C 1
ATOM 556 O O . GLU A 1 76 ? 0.248 -0.751 -11.726 1.00 92.62 76 GLU A O 1
ATOM 561 N N . VAL A 1 77 ? 0.497 1.297 -12.618 1.00 94.44 77 VAL A N 1
ATOM 562 C CA . VAL A 1 77 ? -0.008 2.019 -11.439 1.00 94.44 77 VAL A CA 1
ATOM 563 C C . VAL A 1 77 ? -1.451 1.623 -11.140 1.00 94.44 77 VAL A C 1
ATOM 565 O O . VAL A 1 77 ? -1.775 1.343 -9.988 1.00 94.44 77 VAL A O 1
ATOM 568 N N . LEU A 1 78 ? -2.314 1.572 -12.156 1.00 94.75 78 LEU A N 1
ATOM 569 C CA . LEU A 1 78 ? -3.730 1.244 -11.994 1.00 94.75 78 LEU A CA 1
ATOM 570 C C . LEU A 1 78 ? -3.911 -0.184 -11.459 1.00 94.75 78 LEU A C 1
ATOM 572 O O . LEU A 1 78 ? -4.649 -0.384 -10.495 1.00 94.75 78 LEU A O 1
ATOM 576 N N . LEU A 1 79 ? -3.184 -1.162 -12.008 1.00 93.50 79 LEU A N 1
ATOM 577 C CA . LEU A 1 79 ? -3.180 -2.541 -11.505 1.00 93.50 79 LEU A CA 1
ATOM 578 C C . LEU A 1 79 ? -2.710 -2.613 -10.048 1.00 93.50 79 LEU A C 1
ATOM 580 O O . LEU A 1 79 ? -3.336 -3.284 -9.226 1.00 93.50 79 LEU A O 1
ATOM 584 N N . GLY A 1 80 ? -1.644 -1.883 -9.713 1.00 93.31 80 GLY A N 1
ATOM 585 C CA . GLY A 1 80 ? -1.150 -1.772 -8.345 1.00 93.31 80 GLY A CA 1
ATOM 586 C C . GLY A 1 80 ? -2.204 -1.208 -7.395 1.00 93.31 80 GLY A C 1
ATOM 587 O O . GLY A 1 80 ? -2.464 -1.790 -6.344 1.00 93.31 80 GLY A O 1
ATOM 588 N N . LEU A 1 81 ? -2.849 -0.106 -7.783 1.00 94.31 81 LEU A N 1
ATOM 589 C CA . LEU A 1 81 ? -3.909 0.531 -7.005 1.00 94.31 81 LEU A CA 1
ATOM 590 C C . LEU A 1 81 ? -5.118 -0.392 -6.824 1.00 94.31 81 LEU A C 1
ATOM 592 O O . LEU A 1 81 ? -5.642 -0.479 -5.723 1.00 94.31 81 LEU A O 1
ATOM 596 N N . LEU A 1 82 ? -5.549 -1.126 -7.850 1.00 94.31 82 LEU A N 1
ATOM 597 C CA . LEU A 1 82 ? -6.660 -2.071 -7.709 1.00 94.3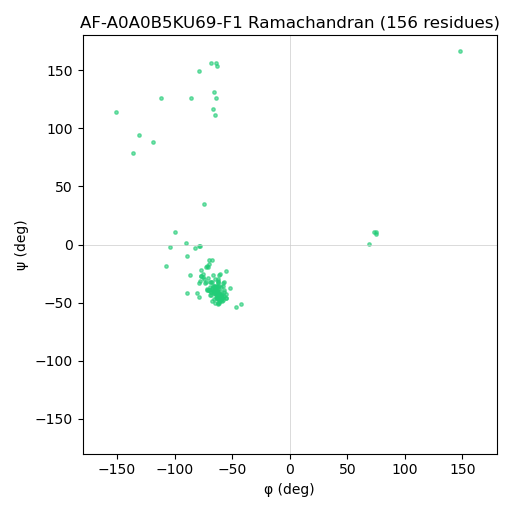1 82 LEU A CA 1
ATOM 598 C C . LEU A 1 82 ? -6.341 -3.172 -6.692 1.00 94.31 82 LEU A C 1
ATOM 600 O O . LEU A 1 82 ? -7.144 -3.431 -5.797 1.00 94.31 82 LEU A O 1
ATOM 604 N N . LEU A 1 83 ? -5.153 -3.777 -6.783 1.00 93.12 83 LEU A N 1
ATOM 605 C CA . LEU A 1 83 ? -4.716 -4.796 -5.826 1.00 93.12 83 LEU A CA 1
ATOM 606 C C . LEU A 1 83 ? -4.615 -4.232 -4.405 1.00 93.12 83 LEU A C 1
ATOM 608 O O . LEU A 1 83 ? -5.124 -4.833 -3.460 1.00 93.12 83 LEU A O 1
ATOM 612 N N . GLY A 1 84 ? -3.993 -3.060 -4.254 1.00 93.12 84 GLY A N 1
ATOM 613 C CA . GLY A 1 84 ? -3.890 -2.373 -2.967 1.00 93.12 84 GLY A CA 1
ATOM 614 C C . GLY A 1 84 ? -5.258 -2.024 -2.379 1.00 93.12 84 GLY A C 1
ATOM 615 O O . GLY A 1 84 ? -5.472 -2.210 -1.185 1.00 93.12 84 GLY A O 1
ATOM 616 N N . PHE A 1 85 ? -6.200 -1.584 -3.214 1.00 93.62 85 PHE A N 1
ATOM 617 C CA . PHE A 1 85 ? -7.553 -1.220 -2.805 1.00 93.62 85 PHE A CA 1
ATOM 618 C C . PHE A 1 85 ? -8.305 -2.415 -2.224 1.00 93.62 85 PHE A C 1
ATOM 620 O O . PHE A 1 85 ? -8.810 -2.321 -1.110 1.00 93.62 85 PHE A O 1
ATOM 627 N N . VAL A 1 86 ? -8.324 -3.557 -2.924 1.00 94.00 86 VAL A N 1
ATOM 628 C CA . VAL A 1 86 ? -9.011 -4.770 -2.440 1.00 94.00 86 VAL A CA 1
ATOM 629 C C . VAL A 1 86 ? -8.480 -5.195 -1.071 1.00 94.00 86 VAL A C 1
ATOM 631 O O . VAL A 1 86 ? -9.252 -5.559 -0.186 1.00 94.00 86 VAL A O 1
ATOM 634 N N . VAL A 1 87 ? -7.165 -5.108 -0.876 1.00 93.06 87 VAL A N 1
ATOM 635 C CA . VAL A 1 87 ? -6.515 -5.527 0.371 1.00 93.06 87 VAL A CA 1
ATOM 636 C C . VAL A 1 87 ? -6.710 -4.495 1.486 1.00 93.06 87 VAL A C 1
ATOM 638 O O . VAL A 1 87 ? -6.731 -4.867 2.656 1.00 93.06 87 VAL A O 1
ATOM 641 N N . ALA A 1 88 ? -6.896 -3.215 1.154 1.00 92.69 88 ALA A N 1
ATOM 642 C CA . ALA A 1 88 ? -7.139 -2.146 2.121 1.00 92.69 88 ALA A CA 1
ATOM 643 C C . ALA A 1 88 ? -8.568 -2.149 2.698 1.00 92.69 88 ALA A C 1
ATOM 645 O O . ALA A 1 88 ? -8.749 -1.744 3.846 1.00 92.69 88 ALA A O 1
ATOM 646 N N . ILE A 1 89 ? -9.568 -2.651 1.957 1.00 93.56 89 ILE A N 1
ATOM 647 C CA . ILE A 1 89 ? -10.979 -2.724 2.394 1.00 93.56 89 ILE A CA 1
ATOM 648 C C . ILE A 1 89 ? -11.156 -3.270 3.825 1.00 93.56 89 ILE A C 1
ATOM 650 O O . ILE A 1 89 ? -11.798 -2.587 4.625 1.00 93.56 89 ILE A O 1
ATOM 654 N N . PRO A 1 90 ? -10.620 -4.452 4.204 1.00 92.19 90 PRO A N 1
ATOM 655 C CA . PRO A 1 90 ? -10.806 -4.984 5.556 1.00 92.19 90 PRO A CA 1
ATOM 656 C C . PRO A 1 90 ? -10.208 -4.088 6.651 1.00 92.19 90 PRO A C 1
ATOM 658 O O . PRO A 1 90 ? -10.770 -4.012 7.743 1.00 92.19 90 PRO A O 1
ATOM 661 N N . PHE A 1 91 ? -9.110 -3.380 6.363 1.00 91.00 91 PHE A N 1
ATOM 662 C CA . PHE A 1 91 ? -8.505 -2.441 7.310 1.00 91.00 91 PHE A CA 1
ATOM 663 C C . PHE A 1 91 ? -9.415 -1.240 7.552 1.00 91.00 91 PHE A C 1
ATOM 665 O O . PHE A 1 91 ? -9.718 -0.928 8.703 1.00 91.00 91 PHE A O 1
ATOM 672 N N . TRP A 1 92 ? -9.916 -0.622 6.482 1.00 91.06 92 TRP A N 1
ATOM 673 C CA . TRP A 1 92 ? -10.840 0.507 6.597 1.00 91.06 92 TRP A CA 1
ATOM 674 C C . TRP A 1 92 ? -12.164 0.110 7.248 1.00 91.06 92 TRP A C 1
ATOM 676 O O . TRP A 1 92 ? -12.709 0.876 8.038 1.00 91.06 92 TRP A O 1
ATOM 686 N N . ALA A 1 93 ? -12.669 -1.093 6.965 1.00 92.62 93 ALA A N 1
ATOM 687 C CA . ALA A 1 93 ? -13.894 -1.596 7.575 1.00 92.62 93 ALA A CA 1
ATOM 688 C C . ALA A 1 93 ? -13.763 -1.725 9.101 1.00 92.62 93 ALA A C 1
ATOM 690 O O . ALA A 1 93 ? -14.645 -1.273 9.829 1.00 92.62 93 ALA A O 1
ATOM 691 N N . LEU A 1 94 ? -12.663 -2.297 9.605 1.00 90.94 94 LEU A N 1
ATOM 692 C CA . LEU A 1 94 ? -12.453 -2.428 11.050 1.00 90.94 94 LEU A CA 1
ATOM 693 C C . LEU A 1 94 ? -12.189 -1.091 11.743 1.00 90.94 94 LEU A C 1
ATOM 695 O O . LEU A 1 94 ? -12.707 -0.868 12.838 1.00 90.94 94 LEU A O 1
ATOM 699 N N . GLU A 1 95 ? -11.429 -0.199 11.110 1.00 88.62 95 GLU A N 1
ATOM 700 C CA . GLU A 1 95 ? -11.197 1.148 11.633 1.00 88.62 95 GLU A CA 1
ATOM 701 C C . GLU A 1 95 ? -12.516 1.930 11.744 1.00 88.62 95 GLU A C 1
ATOM 703 O O . GLU A 1 95 ? -12.817 2.496 12.799 1.00 88.62 95 GLU A O 1
ATOM 708 N N . ALA A 1 96 ? -13.361 1.871 10.708 1.00 89.06 96 ALA A N 1
ATOM 709 C CA . ALA A 1 96 ? -14.689 2.479 10.711 1.00 89.06 96 ALA A CA 1
ATOM 710 C C . ALA A 1 96 ? -15.610 1.863 11.777 1.00 89.06 96 ALA A C 1
ATOM 712 O O . ALA A 1 96 ? -16.299 2.593 12.490 1.00 89.06 96 ALA A O 1
ATOM 713 N N . CYS A 1 97 ? -15.601 0.537 11.943 1.00 91.31 97 CYS A N 1
ATOM 714 C CA . CYS A 1 97 ? -16.351 -0.132 13.007 1.00 91.31 97 CYS A CA 1
ATOM 715 C C . CYS A 1 97 ? -15.923 0.346 14.401 1.00 91.31 97 CYS A C 1
ATOM 717 O O . CYS A 1 97 ? -16.779 0.650 15.233 1.00 91.31 97 CYS A O 1
ATOM 719 N N . GLY A 1 98 ? -14.618 0.457 14.661 1.00 90.00 98 GLY A N 1
ATOM 720 C CA . GLY A 1 98 ? -14.114 0.970 15.937 1.00 90.00 98 GLY A CA 1
ATOM 721 C C . GLY A 1 98 ? -14.515 2.424 16.183 1.00 90.00 98 GLY A C 1
ATOM 722 O O . GLY A 1 98 ? -14.957 2.759 17.283 1.00 90.00 98 GLY A O 1
ATOM 723 N N . PHE A 1 99 ? -14.475 3.253 15.137 1.00 86.50 99 PHE A N 1
ATOM 724 C CA . PHE A 1 99 ? -14.951 4.633 15.197 1.00 86.50 99 PHE A CA 1
ATOM 725 C C . PHE A 1 99 ? -16.445 4.723 15.544 1.00 86.50 99 PHE A C 1
ATOM 727 O O . PHE A 1 99 ? -16.835 5.522 16.396 1.00 86.50 99 PHE A O 1
ATOM 734 N N . LEU A 1 100 ? -17.290 3.874 14.947 1.00 89.06 100 LEU A N 1
ATOM 735 C CA . LEU A 1 100 ? -18.722 3.826 15.262 1.00 89.06 100 LEU A CA 1
ATOM 736 C C . LEU A 1 100 ? -18.987 3.425 16.719 1.00 89.06 100 LEU A C 1
ATOM 738 O O . LEU A 1 100 ? -19.860 4.011 17.360 1.00 89.06 100 LEU A O 1
ATOM 742 N N . ILE A 1 101 ? -18.230 2.461 17.253 1.00 89.56 101 ILE A N 1
ATOM 743 C CA . ILE A 1 101 ? -18.342 2.026 18.654 1.00 89.56 101 ILE A CA 1
ATOM 744 C C . ILE A 1 101 ? -17.970 3.167 19.607 1.00 89.56 101 ILE A C 1
ATOM 746 O O . ILE A 1 101 ? -18.700 3.434 20.565 1.00 89.56 101 ILE A O 1
ATOM 750 N N . ASP A 1 102 ? -16.867 3.865 19.342 1.00 86.62 102 ASP A N 1
ATOM 751 C CA . ASP A 1 102 ? -16.428 4.985 20.180 1.00 86.62 102 ASP A CA 1
ATOM 752 C C . ASP A 1 102 ? -17.407 6.160 20.127 1.00 86.62 102 ASP A C 1
ATOM 754 O O . ASP A 1 102 ? -17.675 6.781 21.161 1.00 86.62 102 ASP A O 1
ATOM 758 N N . ASN A 1 103 ? -18.016 6.397 18.962 1.00 84.75 103 ASN A N 1
ATOM 759 C CA . ASN A 1 103 ? -19.063 7.399 18.799 1.00 84.75 103 ASN A CA 1
ATOM 760 C C . ASN A 1 103 ? -20.317 7.078 19.611 1.00 84.75 103 ASN A C 1
ATOM 762 O O . ASN A 1 103 ? -20.848 7.953 20.290 1.00 84.75 103 ASN A O 1
ATOM 766 N N . GLN A 1 104 ? -20.758 5.820 19.616 1.00 87.00 104 GLN A N 1
ATOM 767 C CA . GLN A 1 104 ? -21.924 5.410 20.404 1.00 87.00 104 GLN A CA 1
ATOM 768 C C . GLN A 1 104 ? -21.675 5.464 21.913 1.00 87.00 104 GLN A C 1
ATOM 770 O O . GLN A 1 104 ? -22.589 5.756 22.680 1.00 87.00 104 GLN A O 1
ATOM 775 N N . ARG A 1 105 ? -20.440 5.213 22.356 1.00 85.06 105 ARG A N 1
ATOM 776 C CA . ARG A 1 105 ? -20.065 5.276 23.777 1.00 85.06 105 ARG A CA 1
ATOM 777 C C . ARG A 1 105 ? -19.757 6.696 24.261 1.00 85.06 105 ARG A C 1
ATOM 779 O O . ARG A 1 105 ? -19.466 6.874 25.440 1.00 85.06 105 ARG A O 1
ATOM 786 N N . GLY A 1 106 ? -19.796 7.694 23.374 1.00 77.50 106 GLY A N 1
ATOM 787 C CA . GLY A 1 106 ? -19.479 9.087 23.692 1.00 77.50 106 GLY A CA 1
ATOM 788 C C . GLY A 1 106 ? -17.986 9.361 23.904 1.00 77.50 106 GLY A C 1
ATOM 789 O O . GLY A 1 106 ? -17.627 10.451 24.342 1.00 77.50 106 GLY A O 1
ATOM 790 N N . ALA A 1 107 ? -17.098 8.415 23.580 1.00 71.56 107 ALA A N 1
ATOM 791 C CA . ALA A 1 107 ? -15.652 8.587 23.734 1.00 71.56 107 ALA A CA 1
ATOM 792 C C . ALA A 1 107 ? -15.100 9.686 22.803 1.00 71.56 107 ALA A C 1
ATOM 794 O O . ALA A 1 107 ? -14.177 10.410 23.170 1.00 71.56 107 ALA A O 1
ATOM 795 N N . THR A 1 108 ? -15.725 9.892 21.641 1.00 66.69 108 THR A N 1
ATOM 796 C CA . THR A 1 108 ? -15.402 10.968 20.683 1.00 66.69 108 THR A CA 1
ATOM 797 C C . THR A 1 108 ? -15.779 12.371 21.176 1.00 66.69 108 THR A C 1
ATOM 799 O O . THR A 1 108 ? -15.318 13.369 20.621 1.00 66.69 108 THR A O 1
ATOM 802 N N . LEU A 1 109 ? -16.577 12.500 22.246 1.00 63.03 109 LEU A N 1
ATOM 803 C CA . LEU A 1 109 ? -16.845 13.809 22.858 1.00 63.03 109 LEU A CA 1
ATOM 804 C C . LEU A 1 109 ? -15.580 14.382 23.511 1.00 63.03 109 LEU A C 1
ATOM 806 O O . LEU A 1 109 ? -15.368 15.593 23.469 1.00 63.03 109 LEU A O 1
ATOM 810 N N . ALA A 1 110 ? -14.699 13.524 24.040 1.00 60.75 110 ALA A N 1
ATOM 811 C CA . ALA A 1 110 ? -13.435 13.945 24.641 1.00 60.75 110 ALA A CA 1
ATOM 812 C C . ALA A 1 110 ? -12.482 14.585 23.613 1.00 60.75 110 ALA A C 1
ATOM 814 O O . ALA A 1 110 ? -11.802 15.559 23.933 1.00 60.75 110 ALA A O 1
ATOM 815 N N . SER A 1 111 ? -12.470 14.090 22.370 1.00 63.47 111 SER A N 1
ATOM 816 C CA . SER A 1 111 ? -11.651 14.656 21.291 1.00 63.47 111 SER A CA 1
ATOM 817 C C . SER A 1 111 ? -12.255 15.942 20.704 1.00 63.47 111 SER A C 1
ATOM 819 O O . SER A 1 111 ? -11.523 16.834 20.283 1.00 63.47 111 SER A O 1
ATOM 821 N N . THR A 1 112 ? -13.584 16.091 20.771 1.00 61.19 112 THR A N 1
ATOM 822 C CA . THR A 1 112 ? -14.300 17.311 20.353 1.00 61.19 112 THR A CA 1
ATOM 823 C C . THR A 1 112 ? -14.107 18.469 21.344 1.00 61.19 112 THR A C 1
ATOM 825 O O . THR A 1 112 ? -14.046 19.628 20.940 1.00 61.19 112 THR A O 1
ATOM 828 N N . LEU A 1 113 ? -13.981 18.169 22.642 1.00 57.56 113 LEU A N 1
ATOM 829 C CA . LEU A 1 113 ? -13.787 19.166 23.703 1.00 57.56 113 LEU A CA 1
ATOM 830 C C . LEU A 1 113 ? -12.361 19.740 23.758 1.00 57.56 113 LEU A C 1
ATOM 832 O O . LEU A 1 113 ? -12.185 20.861 24.229 1.00 57.56 113 LEU A O 1
ATOM 836 N N . ASN A 1 114 ? -11.348 19.008 23.277 1.00 57.78 114 ASN A N 1
ATOM 837 C CA . ASN A 1 114 ? -9.970 19.502 23.213 1.00 57.78 114 ASN A CA 1
ATOM 838 C C . ASN A 1 114 ? -9.277 19.170 21.872 1.00 57.78 114 ASN A C 1
ATOM 840 O O . ASN A 1 114 ? -8.439 18.265 21.806 1.00 57.78 114 ASN A O 1
ATOM 844 N N . PRO A 1 115 ? -9.571 19.936 20.805 1.00 57.34 115 PRO A N 1
ATOM 845 C CA 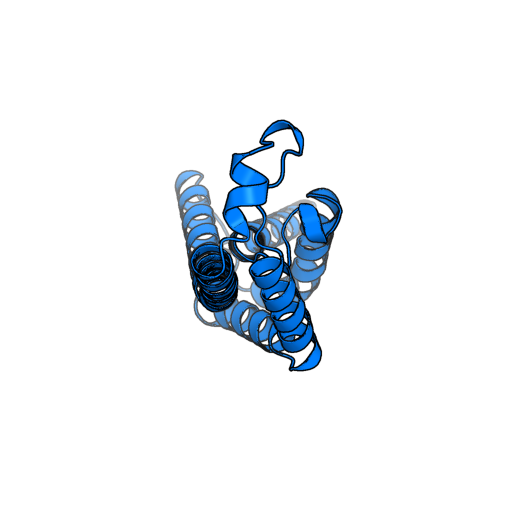. PRO A 1 115 ? -8.971 19.740 19.484 1.00 57.34 115 PRO A CA 1
ATOM 846 C C . PRO A 1 115 ? -7.463 20.057 19.425 1.00 57.34 115 PRO A C 1
ATOM 848 O O . PRO A 1 115 ? -6.796 19.660 18.470 1.00 57.34 115 PRO A O 1
ATOM 851 N N . LEU A 1 116 ? -6.890 20.721 20.441 1.00 56.44 116 LEU A N 1
ATOM 852 C CA . LEU A 1 116 ? -5.452 21.032 20.511 1.00 56.44 116 LEU A CA 1
ATOM 853 C C . LEU A 1 116 ? -4.576 19.789 20.742 1.00 56.44 116 LEU A C 1
ATOM 855 O O . LEU A 1 116 ? -3.378 19.837 20.474 1.00 56.44 116 LEU A O 1
ATOM 859 N N . LEU A 1 117 ? -5.159 18.666 21.184 1.00 54.31 117 LEU A N 1
ATOM 860 C CA . LEU A 1 117 ? -4.462 17.377 21.303 1.00 54.31 117 LEU A CA 1
ATOM 861 C C . LEU A 1 117 ? -4.297 16.650 19.952 1.00 54.31 117 LEU A C 1
ATOM 863 O O . LEU A 1 117 ? -3.688 15.584 19.900 1.00 54.31 117 LEU A O 1
ATOM 867 N N . GLY A 1 118 ? -4.803 17.223 18.852 1.00 47.47 118 GLY A N 1
ATOM 868 C CA . GLY A 1 118 ? -4.412 16.888 17.476 1.00 47.47 118 GLY A CA 1
ATOM 869 C C . GLY A 1 118 ? -4.813 15.503 16.960 1.00 47.47 118 GLY A C 1
ATOM 870 O O . GLY A 1 118 ? -4.514 15.174 15.816 1.00 47.47 118 GLY A O 1
ATOM 871 N N . SER A 1 119 ? -5.493 14.687 17.762 1.00 53.41 119 SER A N 1
ATOM 872 C CA . SER A 1 119 ? -5.779 13.300 17.418 1.00 53.41 119 SER A CA 1
ATOM 873 C C . SER A 1 119 ? -7.253 12.968 17.636 1.00 53.41 119 SER A C 1
ATOM 875 O O . SER A 1 119 ? -7.665 12.542 18.711 1.00 53.41 119 SER A O 1
ATOM 877 N N . GLN A 1 120 ? -8.037 13.097 16.565 1.00 57.53 120 GLN A N 1
ATOM 878 C CA . GLN A 1 120 ? -9.369 12.494 16.415 1.00 57.53 120 GLN A CA 1
ATOM 879 C C . GLN A 1 120 ? -9.259 10.975 16.155 1.00 57.53 120 GLN A C 1
ATOM 881 O O . GLN A 1 120 ? -10.010 10.426 15.351 1.00 57.53 120 GLN A O 1
ATOM 886 N N . THR A 1 121 ? -8.282 10.284 16.751 1.00 62.72 121 THR A N 1
ATOM 887 C CA . THR A 1 121 ? -8.178 8.830 16.588 1.00 62.72 121 THR A CA 1
ATOM 888 C C . THR A 1 121 ? -9.053 8.141 17.621 1.00 62.72 121 THR A C 1
ATOM 890 O O . THR A 1 121 ? -8.968 8.401 18.819 1.00 62.72 121 THR A O 1
ATOM 893 N N . SER A 1 122 ? -9.931 7.273 17.126 1.00 78.62 122 SER A N 1
ATOM 894 C CA . SER A 1 122 ? -10.746 6.369 17.931 1.00 78.62 122 SER A CA 1
ATOM 895 C C . SER A 1 122 ? -9.823 5.341 18.607 1.00 78.62 122 SER A C 1
ATOM 897 O O . SER A 1 122 ? -9.177 4.567 17.892 1.00 78.62 122 SER A O 1
ATOM 899 N N . PRO A 1 123 ? -9.730 5.298 19.954 1.00 81.56 123 PRO A N 1
ATOM 900 C CA . PRO A 1 123 ? -8.912 4.301 20.644 1.00 81.56 123 PRO A CA 1
ATOM 901 C C . PRO A 1 123 ? -9.309 2.863 20.291 1.00 81.56 123 PRO A C 1
ATOM 903 O O . PRO A 1 123 ? -8.440 2.011 20.093 1.00 81.56 123 PRO A O 1
ATOM 906 N N . THR A 1 124 ? -10.612 2.592 20.154 1.00 86.31 124 THR A N 1
ATOM 907 C CA . THR A 1 124 ? -11.115 1.267 19.768 1.00 86.31 124 THR A CA 1
ATOM 908 C C . THR A 1 124 ? -10.771 0.948 18.310 1.00 86.31 124 THR A C 1
ATOM 910 O O . THR A 1 124 ? -10.358 -0.170 18.011 1.00 86.31 124 THR A O 1
ATOM 913 N N . GLY A 1 125 ? -10.872 1.924 17.402 1.00 86.12 125 GLY A N 1
ATOM 914 C CA . GLY A 1 125 ? -10.465 1.787 16.000 1.00 86.12 125 GLY A CA 1
ATOM 915 C C . GLY A 1 125 ? -8.981 1.470 15.849 1.00 86.12 125 GLY A C 1
ATOM 916 O O . GLY A 1 125 ? -8.631 0.520 15.151 1.00 86.12 125 GLY A O 1
ATOM 917 N N . ALA A 1 126 ? -8.115 2.182 16.574 1.00 84.38 126 ALA A N 1
ATOM 918 C CA . ALA A 1 126 ? -6.677 1.917 16.574 1.00 84.38 126 ALA A CA 1
ATOM 919 C C . ALA A 1 126 ? -6.349 0.505 17.094 1.00 84.38 126 ALA A C 1
ATOM 921 O O . ALA A 1 126 ? -5.531 -0.201 16.503 1.00 84.38 126 ALA A O 1
ATOM 922 N N . PHE A 1 127 ? -7.021 0.058 18.160 1.00 88.31 127 PHE A N 1
ATOM 923 C CA . PHE A 1 127 ? -6.853 -1.293 18.698 1.00 88.31 127 PHE A CA 1
ATOM 924 C C . PHE A 1 127 ? -7.271 -2.386 17.698 1.00 88.31 127 PHE A C 1
ATOM 926 O O . PHE A 1 127 ? -6.537 -3.360 17.494 1.00 88.31 127 PHE A O 1
ATOM 933 N N . LEU A 1 128 ? -8.425 -2.226 17.041 1.00 90.31 128 LEU A N 1
ATOM 934 C CA . LEU A 1 128 ? -8.904 -3.173 16.028 1.00 90.31 128 LEU A CA 1
ATOM 935 C C . LEU A 1 128 ? -7.993 -3.199 14.796 1.00 90.31 128 LEU A C 1
ATOM 937 O O . LEU A 1 128 ? -7.668 -4.281 14.305 1.00 90.31 128 LEU A O 1
ATOM 941 N N . ALA A 1 129 ? -7.529 -2.034 14.337 1.00 88.38 129 ALA A N 1
ATOM 942 C CA . ALA A 1 129 ? -6.577 -1.934 13.237 1.00 88.38 129 ALA A CA 1
ATOM 943 C C . ALA A 1 129 ? -5.261 -2.655 13.570 1.00 88.38 129 ALA A C 1
ATOM 945 O O . ALA A 1 129 ? -4.790 -3.464 12.771 1.00 88.38 129 ALA A O 1
ATOM 946 N N . GLN A 1 130 ? -4.706 -2.445 14.770 1.00 88.62 130 GLN A N 1
ATOM 947 C CA . GLN A 1 130 ? -3.487 -3.126 15.214 1.00 88.62 130 GLN A CA 1
ATOM 948 C C . GLN A 1 130 ? -3.680 -4.646 15.309 1.00 88.62 130 GLN A C 1
ATOM 950 O O . GLN A 1 130 ? -2.814 -5.409 14.884 1.00 88.62 130 GLN A O 1
ATOM 955 N N . THR A 1 131 ? -4.833 -5.094 15.810 1.00 91.56 131 THR A N 1
ATOM 956 C CA . THR A 1 131 ? -5.174 -6.522 15.886 1.00 91.56 131 THR A CA 1
ATOM 957 C C . THR A 1 131 ? -5.228 -7.150 14.493 1.00 91.56 131 THR A C 1
ATOM 959 O O . THR A 1 131 ? -4.660 -8.220 14.270 1.00 91.56 131 THR A O 1
ATOM 962 N N . LEU A 1 132 ? -5.852 -6.469 13.526 1.00 91.88 132 LEU A N 1
ATOM 963 C CA . LEU A 1 132 ? -5.895 -6.931 12.141 1.00 91.88 132 LEU A CA 1
ATOM 964 C C . LEU A 1 132 ? -4.504 -6.968 11.510 1.00 91.88 132 LEU A C 1
ATOM 966 O O . LEU A 1 132 ? -4.178 -7.938 10.837 1.00 91.88 132 LEU A O 1
ATOM 970 N N . VAL A 1 133 ? -3.672 -5.952 11.747 1.00 90.62 133 VAL A N 1
ATOM 971 C CA . VAL A 1 133 ? -2.267 -5.925 11.310 1.00 90.62 133 VAL A CA 1
ATOM 972 C C . VAL A 1 133 ? -1.520 -7.155 11.823 1.00 90.62 133 VAL A C 1
ATOM 974 O O . VAL A 1 133 ? -0.832 -7.823 11.049 1.00 90.62 133 VAL A O 1
ATOM 977 N N . THR A 1 134 ? -1.688 -7.504 13.101 1.00 91.12 134 THR A N 1
ATOM 978 C CA . THR A 1 134 ? -1.082 -8.712 13.673 1.00 91.12 134 THR A CA 1
ATOM 979 C C . THR A 1 134 ? -1.584 -9.972 12.972 1.00 91.12 134 THR A C 1
ATOM 981 O O . THR A 1 134 ? -0.762 -10.760 12.513 1.00 91.12 134 THR A O 1
ATOM 984 N N . LEU A 1 135 ? -2.902 -10.140 12.818 1.00 93.00 135 LEU A N 1
ATOM 985 C CA . LEU A 1 135 ? -3.495 -11.299 12.134 1.00 93.00 135 LEU A CA 1
ATOM 986 C C . LEU A 1 135 ? -3.077 -11.402 10.663 1.00 93.00 135 LEU A C 1
ATOM 988 O O . LEU A 1 135 ? -2.881 -12.498 10.148 1.00 93.00 135 LEU A O 1
ATOM 992 N N . PHE A 1 136 ? -2.915 -10.271 9.985 1.00 92.31 136 PHE A N 1
ATOM 993 C CA . PHE A 1 136 ? -2.517 -10.218 8.584 1.00 92.31 136 PHE A CA 1
ATOM 994 C C . PHE A 1 136 ? -1.097 -10.763 8.369 1.00 92.31 136 PHE A C 1
ATOM 996 O O . PHE A 1 136 ? -0.847 -11.494 7.405 1.00 92.31 136 PHE A O 1
ATOM 1003 N N . PHE A 1 137 ? -0.170 -10.458 9.281 1.00 90.94 137 PHE A N 1
ATOM 1004 C CA . PHE A 1 137 ? 1.187 -10.999 9.231 1.00 90.94 137 PHE A CA 1
ATOM 1005 C C . PHE A 1 137 ? 1.277 -12.432 9.762 1.00 90.94 137 PHE A C 1
ATOM 1007 O O . PHE A 1 137 ? 1.901 -13.271 9.115 1.00 90.94 137 PHE A O 1
ATOM 1014 N N . THR A 1 138 ? 0.652 -12.742 10.901 1.00 94.44 138 THR A N 1
ATOM 1015 C CA . THR A 1 138 ? 0.743 -14.082 11.509 1.00 94.44 138 THR A CA 1
ATOM 1016 C C . THR A 1 138 ? -0.057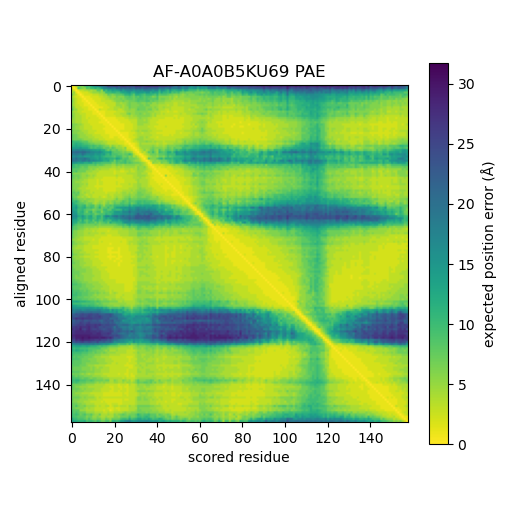 -15.131 10.742 1.00 94.44 138 THR A C 1
ATOM 1018 O O . THR A 1 138 ? 0.367 -16.279 10.656 1.00 94.44 138 THR A O 1
ATOM 1021 N N . GLY A 1 139 ? -1.178 -14.740 10.133 1.00 92.06 139 GLY A N 1
ATOM 1022 C CA . GLY A 1 139 ? -2.023 -15.604 9.310 1.00 92.06 139 GLY A CA 1
ATOM 1023 C C . GLY A 1 139 ? -1.499 -15.835 7.891 1.00 92.06 139 GLY A C 1
ATOM 1024 O O . GLY A 1 139 ? -2.141 -16.538 7.117 1.00 92.06 139 GLY A O 1
ATOM 1025 N N . GLY A 1 140 ? -0.362 -15.239 7.514 1.00 92.06 140 GLY A N 1
ATOM 1026 C CA . GLY A 1 140 ? 0.232 -15.411 6.185 1.00 92.06 140 GLY A CA 1
ATOM 1027 C C . GLY A 1 140 ? -0.479 -14.652 5.058 1.00 92.06 140 GLY A C 1
ATOM 1028 O O . GLY A 1 140 ? -0.128 -14.830 3.892 1.00 92.06 140 GLY A O 1
ATOM 1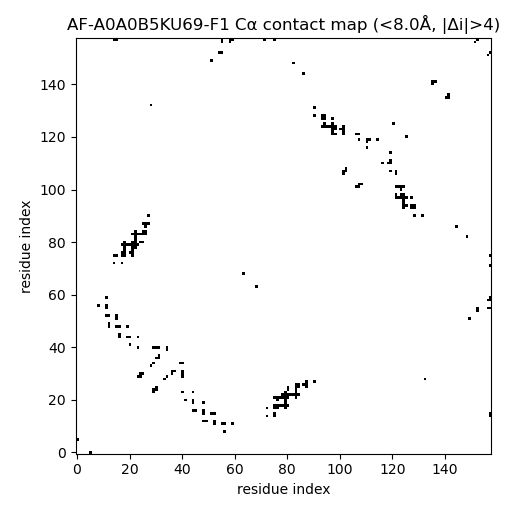029 N N . ALA A 1 141 ? -1.430 -13.764 5.365 1.00 92.25 141 ALA A N 1
ATOM 1030 C CA . ALA A 1 141 ? -2.130 -12.968 4.356 1.00 92.25 141 ALA A CA 1
ATOM 1031 C C . ALA A 1 141 ? -1.176 -12.038 3.585 1.00 92.25 141 ALA A C 1
ATOM 1033 O O . ALA A 1 141 ? -1.361 -11.830 2.387 1.00 92.25 141 ALA A O 1
ATOM 1034 N N . PHE A 1 142 ? -0.102 -11.555 4.222 1.00 91.19 142 PHE A N 1
ATOM 1035 C CA . PHE A 1 142 ? 0.961 -10.825 3.523 1.00 91.19 142 PHE A CA 1
ATOM 1036 C C . PHE A 1 142 ? 1.678 -11.681 2.465 1.00 91.19 142 PHE A C 1
ATOM 1038 O O . PHE A 1 142 ? 1.962 -11.200 1.370 1.00 91.19 142 PHE A O 1
ATOM 1045 N N . LEU A 1 143 ? 1.930 -12.963 2.747 1.00 91.50 143 LEU A N 1
ATOM 1046 C CA . LEU A 1 143 ? 2.491 -13.882 1.751 1.00 91.50 143 LEU A CA 1
ATOM 1047 C C . LEU A 1 143 ? 1.487 -14.142 0.622 1.00 91.50 143 LEU A C 1
ATOM 1049 O O . LEU A 1 143 ? 1.875 -14.173 -0.542 1.00 91.50 143 LEU A O 1
ATOM 1053 N N . GLY A 1 144 ? 0.194 -14.247 0.949 1.00 92.69 144 GLY A N 1
ATOM 1054 C CA . GLY A 1 144 ? -0.884 -14.309 -0.040 1.00 92.69 144 GLY A CA 1
ATOM 1055 C C . GLY A 1 144 ? -0.927 -13.078 -0.953 1.00 92.69 144 GLY A C 1
ATOM 1056 O O . GLY A 1 144 ? -1.041 -13.223 -2.168 1.00 92.69 144 GLY A O 1
ATOM 1057 N N . LEU A 1 145 ? -0.747 -11.876 -0.395 1.00 92.06 145 LEU A N 1
ATOM 1058 C CA . LEU A 1 145 ? -0.625 -10.625 -1.151 1.00 92.06 145 LEU A CA 1
ATOM 1059 C C . LEU A 1 145 ? 0.572 -10.658 -2.110 1.00 92.06 145 LEU A C 1
ATOM 1061 O O . LEU A 1 145 ? 0.427 -10.302 -3.278 1.00 92.06 145 LEU A O 1
ATOM 1065 N N . LEU A 1 146 ? 1.746 -11.090 -1.639 1.00 90.81 146 LEU A N 1
ATOM 1066 C CA . LEU A 1 146 ? 2.933 -11.224 -2.491 1.00 90.81 146 LEU A CA 1
ATOM 1067 C C . LEU A 1 146 ? 2.716 -12.259 -3.603 1.00 90.81 146 LEU A C 1
ATOM 1069 O O . LEU A 1 146 ? 3.097 -12.014 -4.746 1.00 90.81 146 LEU A O 1
ATOM 1073 N N . GLY A 1 147 ? 2.052 -13.377 -3.300 1.00 90.94 147 GLY A N 1
ATOM 1074 C CA . GLY A 1 147 ? 1.658 -14.379 -4.290 1.00 90.94 147 GLY A CA 1
ATOM 1075 C C . GLY A 1 147 ? 0.699 -13.820 -5.344 1.00 90.94 147 GLY A C 1
ATOM 1076 O O . GLY A 1 147 ? 0.900 -14.045 -6.535 1.00 90.94 147 GLY A O 1
ATOM 1077 N N . ALA A 1 148 ? -0.296 -13.030 -4.932 1.00 91.50 148 ALA A N 1
ATOM 1078 C CA . ALA A 1 148 ? -1.215 -12.351 -5.844 1.00 91.50 148 ALA A CA 1
ATOM 1079 C C . ALA A 1 148 ? -0.503 -11.301 -6.715 1.00 91.50 148 ALA A C 1
ATOM 1081 O O . ALA A 1 148 ? -0.781 -11.205 -7.909 1.00 91.50 148 ALA A O 1
ATOM 1082 N N . LEU A 1 149 ? 0.453 -10.553 -6.151 1.00 90.75 149 LEU A N 1
ATOM 1083 C CA . LEU A 1 149 ? 1.295 -9.613 -6.898 1.00 90.75 149 LEU A CA 1
ATOM 1084 C C . LEU A 1 149 ? 2.132 -10.333 -7.959 1.00 90.75 149 LEU A C 1
ATOM 1086 O O . LEU A 1 149 ? 2.119 -9.928 -9.118 1.00 90.75 149 LEU A O 1
ATOM 1090 N N . LEU A 1 150 ? 2.810 -11.424 -7.597 1.00 88.62 150 LEU A N 1
ATOM 1091 C CA . LEU A 1 150 ? 3.577 -12.243 -8.541 1.00 88.62 150 LEU A CA 1
ATOM 1092 C C . LEU A 1 150 ? 2.680 -12.843 -9.634 1.00 88.62 150 LEU A C 1
ATOM 1094 O O . LEU A 1 150 ? 2.990 -12.736 -10.819 1.00 88.62 150 LEU A O 1
ATOM 1098 N N . GLY A 1 151 ? 1.528 -13.407 -9.260 1.00 86.69 151 GLY A N 1
ATOM 1099 C CA . GLY A 1 151 ? 0.540 -13.924 -10.212 1.00 86.69 151 GLY A CA 1
ATOM 1100 C C . GLY A 1 151 ? -0.034 -12.839 -11.131 1.00 86.69 151 GLY A C 1
ATOM 1101 O O . GLY A 1 151 ? -0.352 -13.105 -12.293 1.00 86.69 151 GLY A O 1
ATOM 1102 N N . SER A 1 152 ? -0.111 -11.593 -10.659 1.00 89.31 152 SER A N 1
ATOM 1103 C CA . SER A 1 152 ? -0.505 -10.448 -11.479 1.00 89.31 152 SER A CA 1
ATOM 1104 C C . SER A 1 152 ? 0.507 -10.169 -12.593 1.00 89.31 152 SER A C 1
ATOM 1106 O O . SER A 1 152 ? 0.095 -9.818 -13.696 1.00 89.31 152 SER A O 1
ATOM 1108 N N . TYR A 1 153 ? 1.811 -10.340 -12.353 1.00 86.69 153 TYR A N 1
ATOM 1109 C CA . TYR A 1 153 ? 2.828 -10.186 -13.405 1.00 86.69 153 TYR A CA 1
ATOM 1110 C C . TYR A 1 153 ? 2.755 -11.297 -14.455 1.00 86.69 153 TYR A C 1
ATOM 1112 O O . TYR A 1 153 ? 2.995 -11.037 -15.629 1.00 86.69 153 TYR A O 1
ATOM 1120 N N . ALA A 1 154 ? 2.366 -12.512 -14.058 1.00 84.00 154 ALA A N 1
ATOM 1121 C CA . ALA A 1 154 ? 2.165 -13.619 -14.993 1.00 84.00 154 ALA A CA 1
ATOM 1122 C C . ALA A 1 154 ? 0.903 -13.451 -15.862 1.00 84.00 154 ALA A C 1
ATOM 1124 O O . ALA A 1 154 ? 0.912 -13.794 -17.040 1.00 84.00 154 ALA A O 1
ATOM 1125 N N . SER A 1 155 ? -0.186 -12.935 -15.286 1.00 85.38 155 SER A N 1
ATOM 1126 C CA . SER A 1 155 ? -1.465 -12.737 -15.990 1.00 85.38 155 SER A CA 1
ATOM 1127 C C . SER A 1 155 ? -1.493 -11.465 -16.840 1.00 85.38 155 SER A C 1
ATOM 1129 O O . SER A 1 155 ? -1.976 -11.490 -17.970 1.00 85.38 155 SER A O 1
ATOM 1131 N N . TRP A 1 156 ? -0.945 -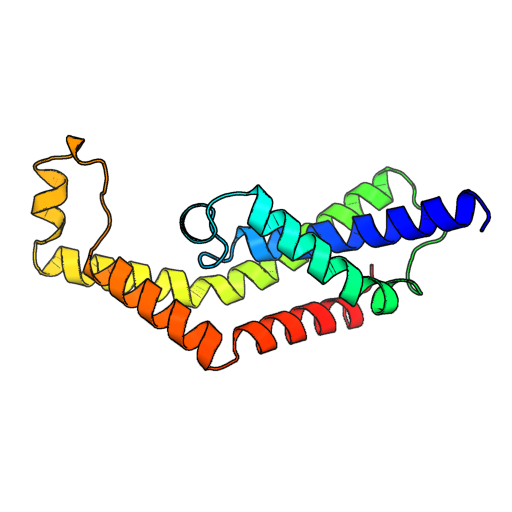10.365 -16.319 1.00 82.12 156 TRP A N 1
ATOM 1132 C CA . TRP A 1 156 ? -0.762 -9.107 -17.038 1.00 82.12 156 TRP A CA 1
ATOM 1133 C C . TRP A 1 156 ? 0.725 -8.764 -17.110 1.00 82.12 156 TRP A C 1
ATOM 1135 O O . TRP A 1 156 ? 1.217 -8.035 -16.237 1.00 82.12 156 TRP A O 1
ATOM 1145 N N . PRO A 1 157 ? 1.429 -9.256 -18.145 1.00 77.94 157 PRO A N 1
ATOM 1146 C CA . PRO A 1 157 ? 2.832 -8.932 -18.341 1.00 77.94 157 PRO A CA 1
ATOM 1147 C C . PRO A 1 157 ? 3.023 -7.433 -18.591 1.00 77.94 157 PRO A C 1
ATOM 1149 O O . PRO A 1 157 ? 2.101 -6.73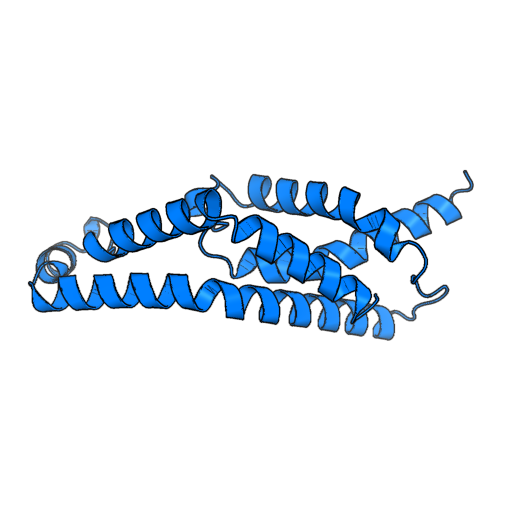1 -19.040 1.00 77.94 157 PRO A O 1
ATOM 1152 N N . VAL A 1 158 ? 4.226 -6.980 -18.238 1.00 75.75 158 VAL A N 1
ATOM 1153 C CA . VAL A 1 158 ? 4.775 -5.651 -18.542 1.00 75.75 158 VAL A CA 1
ATOM 1154 C C . VAL A 1 158 ? 5.129 -5.593 -20.016 1.00 75.75 158 VAL A C 1
ATOM 1156 O O . VAL A 1 158 ? 5.791 -6.555 -20.467 1.00 75.75 158 VAL A O 1
#